Protein AF-A0A9X3BA44-F1 (afdb_monomer)

Structure (mmCIF, N/CA/C/O backbone):
data_AF-A0A9X3BA44-F1
#
_entry.id   AF-A0A9X3BA44-F1
#
loop_
_atom_site.group_PDB
_atom_site.id
_atom_site.type_symbol
_atom_site.label_atom_id
_atom_site.label_alt_id
_atom_site.label_comp_id
_atom_site.label_asym_id
_atom_site.label_entity_id
_atom_site.label_seq_id
_atom_site.pdbx_PDB_ins_code
_atom_site.Cartn_x
_atom_site.Cartn_y
_atom_site.Cartn_z
_atom_site.occupancy
_atom_site.B_iso_or_equiv
_atom_site.auth_seq_id
_atom_site.auth_comp_id
_atom_site.auth_asym_id
_atom_site.auth_atom_id
_atom_site.pdbx_PDB_model_num
ATOM 1 N N . TYR A 1 1 ? -7.441 -2.682 4.726 1.00 82.06 1 TYR A N 1
ATOM 2 C CA . TYR A 1 1 ? -7.932 -2.559 6.116 1.00 82.06 1 TYR A CA 1
ATOM 3 C C . TYR A 1 1 ? -8.966 -3.625 6.466 1.00 82.06 1 TYR A C 1
ATOM 5 O O . TYR A 1 1 ? -8.849 -4.210 7.527 1.00 82.06 1 TYR A O 1
ATOM 13 N N . MET A 1 2 ? -9.918 -3.957 5.583 1.00 89.94 2 MET A N 1
ATOM 14 C CA . MET A 1 2 ? -10.909 -5.022 5.828 1.00 89.94 2 MET A CA 1
ATOM 15 C C . MET A 1 2 ? -10.302 -6.333 6.364 1.00 89.94 2 MET A C 1
ATOM 17 O O . MET A 1 2 ? -10.664 -6.755 7.454 1.00 89.94 2 MET A O 1
ATOM 21 N N . PHE A 1 3 ? -9.327 -6.922 5.661 1.00 90.50 3 PHE A N 1
ATOM 22 C CA . PHE A 1 3 ? -8.681 -8.166 6.104 1.00 90.50 3 PHE A CA 1
ATOM 23 C C . PHE A 1 3 ? -8.001 -8.050 7.472 1.00 90.50 3 PHE A C 1
ATOM 25 O O . PHE A 1 3 ? -8.087 -8.973 8.270 1.00 90.50 3 PHE A O 1
ATOM 32 N N . TYR A 1 4 ? -7.392 -6.898 7.776 1.00 91.19 4 TYR A N 1
ATOM 33 C CA . TYR A 1 4 ? -6.830 -6.639 9.103 1.00 91.19 4 TYR A CA 1
ATOM 34 C C . TYR A 1 4 ? -7.898 -6.745 10.190 1.00 91.19 4 TYR A C 1
ATOM 36 O O . TYR A 1 4 ? -7.691 -7.432 11.181 1.00 91.19 4 TYR A O 1
ATOM 44 N N . LYS A 1 5 ? -9.059 -6.109 9.985 1.00 91.00 5 LYS A N 1
ATOM 45 C CA . LYS A 1 5 ? -10.170 -6.165 10.943 1.00 91.00 5 LYS A CA 1
ATOM 46 C C . LYS A 1 5 ? -10.693 -7.587 11.132 1.00 91.00 5 LYS A C 1
ATOM 48 O O . LYS A 1 5 ? -10.976 -7.967 12.259 1.00 91.00 5 LYS A O 1
ATOM 53 N N . VAL A 1 6 ? -10.814 -8.350 10.045 1.00 93.38 6 VAL A N 1
ATOM 54 C CA . VAL A 1 6 ? -11.271 -9.749 10.074 1.00 93.38 6 VAL A CA 1
ATOM 55 C C . VAL A 1 6 ? -10.310 -10.602 10.905 1.00 93.38 6 VAL A C 1
ATOM 57 O O . VAL A 1 6 ? -10.739 -11.268 11.840 1.00 93.38 6 VAL A O 1
ATOM 60 N N . LEU A 1 7 ? -9.006 -10.501 10.639 1.00 92.38 7 LEU A N 1
ATOM 61 C CA . LEU A 1 7 ? -7.985 -11.222 11.403 1.00 92.38 7 LEU A CA 1
ATOM 62 C C . LEU A 1 7 ? -7.928 -10.766 12.867 1.00 92.38 7 LEU A C 1
ATOM 64 O O . LEU A 1 7 ? -7.839 -11.591 13.769 1.00 92.38 7 LEU A O 1
ATOM 68 N N . LYS A 1 8 ? -8.026 -9.455 13.124 1.00 90.62 8 LYS A N 1
ATOM 69 C CA . LYS A 1 8 ? -8.058 -8.900 14.485 1.00 90.62 8 LYS A CA 1
ATOM 70 C C . LYS A 1 8 ? -9.285 -9.372 15.273 1.00 90.62 8 LYS A C 1
ATOM 72 O O . LYS A 1 8 ? -9.196 -9.513 16.485 1.00 90.62 8 LYS A O 1
ATOM 77 N N . ALA A 1 9 ? -10.403 -9.638 14.599 1.00 93.44 9 ALA A N 1
ATOM 78 C CA . ALA A 1 9 ? -11.611 -10.194 15.203 1.00 93.44 9 ALA A CA 1
ATOM 79 C C . ALA A 1 9 ? -11.542 -11.719 15.448 1.00 93.44 9 ALA A C 1
ATOM 81 O O . ALA A 1 9 ? -12.528 -12.296 15.891 1.00 93.44 9 ALA A O 1
ATOM 82 N N . GLY A 1 10 ? -10.401 -12.368 15.184 1.00 94.56 10 GLY A N 1
ATOM 83 C CA . GLY A 1 10 ? -10.181 -13.789 15.473 1.00 94.56 10 GLY A CA 1
ATOM 84 C C . GLY A 1 10 ? -10.629 -14.746 14.368 1.00 94.56 10 GLY A C 1
ATOM 85 O O . GLY A 1 10 ? -10.555 -15.958 14.549 1.00 94.56 10 GLY A O 1
ATOM 86 N N . TYR A 1 11 ? -11.065 -14.231 13.217 1.00 96.19 11 TYR A N 1
ATOM 87 C CA . TYR A 1 11 ? -11.421 -15.070 12.075 1.00 96.19 11 TYR A CA 1
ATOM 88 C C . TYR A 1 11 ? -10.182 -15.570 11.329 1.00 96.19 11 TYR A C 1
ATOM 90 O O . TYR A 1 11 ? -9.121 -14.941 11.327 1.00 96.19 11 TYR A O 1
ATOM 98 N N . THR A 1 12 ? -10.350 -16.681 10.617 1.00 95.19 12 THR A N 1
ATOM 99 C CA . THR A 1 12 ? -9.310 -17.296 9.790 1.00 95.19 12 THR A CA 1
ATOM 100 C C . THR A 1 12 ? -9.562 -17.012 8.312 1.00 95.19 12 THR A C 1
ATOM 102 O O . THR A 1 12 ? -10.693 -17.092 7.836 1.00 95.19 12 THR A O 1
ATOM 105 N N . ILE A 1 13 ? -8.501 -16.683 7.571 1.00 93.31 13 ILE A N 1
ATOM 106 C CA . ILE A 1 13 ? -8.547 -16.591 6.109 1.00 93.31 13 ILE A CA 1
ATOM 107 C C . ILE A 1 13 ? -8.071 -17.932 5.553 1.00 93.31 13 ILE A C 1
ATOM 109 O O . ILE A 1 13 ? -6.903 -18.282 5.710 1.00 93.31 13 ILE A O 1
ATOM 113 N N . CYS A 1 14 ? -8.969 -18.663 4.898 1.00 94.19 14 CYS A N 1
ATOM 114 C CA . CYS A 1 14 ? -8.644 -19.914 4.220 1.00 94.19 14 CYS A CA 1
ATOM 115 C C . CYS A 1 14 ? -8.349 -19.641 2.742 1.00 94.19 14 CYS A C 1
ATOM 117 O O . CYS A 1 14 ? -9.114 -18.950 2.068 1.00 94.19 14 CYS A O 1
ATOM 119 N N . TYR A 1 15 ? -7.238 -20.175 2.237 1.00 92.88 15 TYR A N 1
ATOM 120 C CA . TYR A 1 15 ? -6.920 -20.128 0.813 1.00 92.88 15 TYR A CA 1
ATOM 121 C C . TYR A 1 15 ? -7.557 -21.327 0.111 1.00 92.88 15 TYR A C 1
ATOM 123 O O . TYR A 1 15 ? -7.251 -22.468 0.446 1.00 92.88 15 TYR A O 1
ATOM 131 N N . GLN A 1 16 ? -8.434 -21.066 -0.857 1.00 95.00 16 GLN A N 1
ATOM 132 C CA . GLN A 1 16 ? -9.070 -22.096 -1.672 1.00 95.00 16 GLN A CA 1
ATOM 133 C C . GLN A 1 16 ? -8.465 -22.059 -3.075 1.00 95.00 16 GLN A C 1
ATOM 135 O O . GLN A 1 16 ? -8.793 -21.182 -3.871 1.00 95.00 16 GLN A O 1
ATOM 140 N N . ALA A 1 17 ? -7.555 -22.993 -3.356 1.00 93.06 17 ALA A N 1
ATOM 141 C CA . ALA A 1 17 ? -6.838 -23.052 -4.630 1.00 93.06 17 ALA A CA 1
ATOM 142 C C . ALA A 1 17 ? -7.766 -23.349 -5.823 1.00 93.06 17 ALA A C 1
ATOM 144 O O . ALA A 1 17 ? -7.514 -22.865 -6.922 1.00 93.06 17 ALA A O 1
ATOM 145 N N . ASP A 1 18 ? -8.864 -24.073 -5.586 1.00 95.62 18 ASP A N 1
ATOM 146 C CA . ASP A 1 18 ? -9.842 -24.453 -6.616 1.00 95.62 18 ASP A CA 1
ATOM 147 C C . ASP A 1 18 ? -10.829 -23.325 -6.968 1.00 95.62 18 ASP A C 1
ATOM 149 O O . ASP A 1 18 ? -11.694 -23.482 -7.830 1.00 95.62 18 ASP A O 1
ATOM 153 N N . ALA A 1 19 ? -10.745 -22.178 -6.285 1.00 93.00 19 ALA A N 1
ATOM 154 C CA . ALA A 1 19 ? -11.597 -21.034 -6.569 1.00 93.00 19 ALA A CA 1
ATOM 155 C C . ALA A 1 19 ? -11.068 -20.262 -7.788 1.00 93.00 19 ALA A C 1
ATOM 157 O O . ALA A 1 19 ? -10.001 -19.646 -7.747 1.00 93.00 19 ALA A O 1
ATOM 158 N N . TYR A 1 20 ? -11.851 -20.237 -8.866 1.00 92.50 20 TYR A N 1
ATOM 159 C CA . TYR A 1 20 ? -11.517 -19.486 -10.073 1.00 92.50 20 TYR A CA 1
ATOM 160 C C . TYR A 1 20 ? -12.113 -18.080 -10.032 1.00 92.50 20 TYR A C 1
ATOM 162 O O . TYR A 1 20 ? -13.310 -17.892 -9.820 1.00 92.50 20 TYR A O 1
ATOM 170 N N . VAL A 1 21 ? -11.266 -17.077 -10.274 1.00 91.31 21 VAL A N 1
ATOM 171 C CA . VAL A 1 21 ? -11.677 -15.675 -10.383 1.00 91.31 21 VAL A CA 1
ATOM 172 C C . VAL A 1 21 ? -11.139 -15.095 -11.682 1.00 91.31 21 VAL A C 1
ATOM 174 O O . VAL A 1 21 ? -9.925 -14.973 -11.876 1.00 91.31 21 VAL A O 1
ATOM 177 N N . TRP A 1 22 ? -12.047 -14.682 -12.562 1.00 93.56 22 TRP A N 1
ATOM 178 C CA . TRP A 1 22 ? -11.687 -13.949 -13.768 1.00 93.56 22 TRP A CA 1
ATOM 179 C C . TRP A 1 22 ? -11.229 -12.540 -13.403 1.00 93.56 22 TRP A C 1
ATOM 181 O O . TRP A 1 22 ? -11.980 -11.743 -12.843 1.00 93.56 22 TRP A O 1
ATOM 191 N N . HIS A 1 23 ? -9.987 -12.216 -13.745 1.00 88.25 23 HIS A N 1
ATOM 192 C CA . HIS A 1 23 ? -9.460 -10.866 -13.632 1.00 88.25 23 HIS A CA 1
ATOM 193 C C . HIS A 1 23 ? -8.813 -10.457 -14.950 1.00 88.25 23 HIS A C 1
ATOM 195 O O . HIS A 1 23 ? -8.126 -11.236 -15.608 1.00 88.25 23 HIS A O 1
ATOM 201 N N . LYS A 1 24 ? -9.019 -9.201 -15.344 1.00 89.31 24 LYS A N 1
ATOM 202 C CA . LYS A 1 24 ? -8.369 -8.646 -16.528 1.00 89.31 24 LYS A CA 1
ATOM 203 C C . LYS A 1 24 ? -6.916 -8.319 -16.195 1.00 89.31 24 LYS A C 1
ATOM 205 O O . LYS A 1 24 ? -6.658 -7.448 -15.362 1.00 89.31 24 LYS A O 1
ATOM 210 N N . HIS A 1 25 ? -5.971 -8.982 -16.858 1.00 83.75 25 HIS A N 1
ATOM 211 C CA . HIS A 1 25 ? -4.564 -8.619 -16.732 1.00 83.75 25 HIS A CA 1
ATOM 212 C C . HIS A 1 25 ? -4.286 -7.293 -17.452 1.00 83.75 25 HIS A C 1
ATOM 214 O O . HIS A 1 25 ? -4.846 -7.005 -18.514 1.00 83.75 25 HIS A O 1
ATOM 220 N N . ARG A 1 26 ? -3.429 -6.455 -16.863 1.00 86.62 26 ARG A N 1
ATOM 221 C CA . ARG A 1 26 ? -2.982 -5.210 -17.499 1.00 86.62 26 ARG A CA 1
ATOM 222 C C . ARG A 1 26 ? -1.933 -5.566 -18.552 1.00 86.62 26 ARG A C 1
ATOM 224 O O . ARG A 1 26 ? -0.941 -6.197 -18.220 1.00 86.62 26 ARG A O 1
ATOM 231 N N . SER A 1 27 ? -2.141 -5.161 -19.802 1.00 89.38 27 SER A N 1
ATOM 232 C CA . SER A 1 27 ? -1.281 -5.560 -20.928 1.00 89.38 27 SER A CA 1
ATOM 233 C C . SER A 1 27 ? -0.134 -4.591 -21.232 1.00 89.38 27 SER A C 1
ATOM 235 O O . SER A 1 27 ? 0.734 -4.913 -22.035 1.00 89.38 27 SER A O 1
ATOM 237 N N . THR A 1 28 ? -0.109 -3.401 -20.620 1.00 93.44 28 THR A N 1
ATOM 238 C CA . THR A 1 28 ? 0.864 -2.352 -20.963 1.00 93.44 28 THR A CA 1
ATOM 239 C C . THR A 1 28 ? 1.890 -2.117 -19.858 1.00 93.44 28 THR A C 1
ATOM 241 O O . THR A 1 28 ? 1.574 -2.161 -18.666 1.00 93.44 28 THR A O 1
ATOM 244 N N . MET A 1 29 ? 3.123 -1.775 -20.250 1.00 90.69 29 MET A N 1
ATOM 245 C CA . MET A 1 29 ? 4.191 -1.417 -19.304 1.00 90.69 29 MET A CA 1
ATOM 246 C C . MET A 1 29 ? 3.832 -0.201 -18.446 1.00 90.69 29 MET A C 1
ATOM 248 O O . MET A 1 29 ? 4.090 -0.193 -17.246 1.00 90.69 29 MET A O 1
ATOM 252 N N . ALA A 1 30 ? 3.159 0.799 -19.018 1.00 92.06 30 ALA A N 1
ATOM 253 C CA . ALA A 1 30 ? 2.689 1.954 -18.255 1.00 92.06 30 ALA A CA 1
ATOM 254 C C . ALA A 1 30 ? 1.709 1.551 -17.138 1.00 92.06 30 ALA A C 1
ATOM 256 O O . ALA A 1 30 ? 1.776 2.071 -16.021 1.00 92.06 30 ALA A O 1
ATOM 257 N N . ALA A 1 31 ? 0.821 0.591 -17.413 1.00 91.94 31 ALA A N 1
ATOM 258 C CA . ALA A 1 31 ? -0.128 0.088 -16.432 1.00 91.94 31 ALA A CA 1
ATOM 259 C C . ALA A 1 31 ? 0.564 -0.748 -15.339 1.00 91.94 31 ALA A C 1
ATOM 261 O O . ALA A 1 31 ? 0.165 -0.660 -14.177 1.00 91.94 31 ALA A O 1
ATOM 262 N N . LEU A 1 32 ? 1.631 -1.480 -15.680 1.00 90.75 32 LEU A N 1
ATOM 263 C CA . LEU A 1 32 ? 2.495 -2.159 -14.710 1.00 90.75 32 LEU A CA 1
ATOM 264 C C . LEU A 1 32 ? 3.216 -1.161 -13.791 1.00 90.75 32 LEU A C 1
ATOM 266 O O . LEU A 1 32 ? 3.188 -1.314 -12.573 1.00 90.75 32 LEU A O 1
ATOM 270 N N . TYR A 1 33 ? 3.813 -0.104 -14.344 1.00 92.56 33 TYR A N 1
ATOM 271 C CA . TYR A 1 33 ? 4.482 0.934 -13.552 1.00 92.56 33 TYR A CA 1
ATOM 272 C C . TYR A 1 33 ? 3.511 1.621 -12.595 1.00 92.56 33 TYR A C 1
ATOM 274 O O . TYR A 1 33 ? 3.782 1.744 -11.400 1.00 92.56 33 TYR A O 1
ATOM 282 N N . LYS A 1 34 ? 2.331 1.995 -13.095 1.00 92.50 34 LYS A N 1
ATOM 283 C CA . LYS A 1 34 ? 1.267 2.551 -12.260 1.00 92.50 34 LYS A CA 1
ATOM 284 C C . LYS A 1 34 ? 0.887 1.593 -11.131 1.00 92.50 34 LYS A C 1
ATOM 286 O O . LYS A 1 34 ? 0.775 2.017 -9.987 1.00 92.50 34 LYS A O 1
ATOM 291 N N . GLN A 1 35 ? 0.735 0.309 -11.443 1.00 92.50 35 GLN A N 1
ATOM 292 C CA . GLN A 1 35 ? 0.406 -0.721 -10.468 1.00 92.50 35 GLN A CA 1
ATOM 293 C C . GLN A 1 35 ? 1.471 -0.823 -9.367 1.00 92.50 35 GLN A C 1
ATOM 295 O O . GLN A 1 35 ? 1.117 -0.787 -8.193 1.00 92.50 35 GLN A O 1
ATOM 300 N N . ILE A 1 36 ? 2.755 -0.903 -9.719 1.00 92.62 36 ILE A N 1
ATOM 301 C CA . ILE A 1 36 ? 3.865 -0.972 -8.752 1.00 92.62 36 ILE A CA 1
ATOM 302 C C . ILE A 1 36 ? 3.876 0.267 -7.846 1.00 92.62 36 ILE A C 1
ATOM 304 O O . ILE A 1 36 ? 3.949 0.147 -6.620 1.00 92.62 36 ILE A O 1
ATOM 308 N N . TYR A 1 37 ? 3.734 1.455 -8.437 1.00 93.56 37 TYR A N 1
ATOM 309 C CA . TYR A 1 37 ? 3.643 2.711 -7.696 1.00 93.56 37 TYR A CA 1
ATOM 310 C C . TYR A 1 37 ? 2.459 2.718 -6.715 1.00 93.56 37 TYR A C 1
ATOM 312 O O . TYR A 1 37 ? 2.630 3.027 -5.533 1.00 93.56 37 TYR A O 1
ATOM 320 N N . ASP A 1 38 ? 1.268 2.342 -7.189 1.00 92.56 38 ASP A N 1
ATOM 321 C CA . ASP A 1 38 ? 0.041 2.331 -6.393 1.00 92.56 38 ASP A CA 1
ATOM 322 C C . ASP A 1 38 ? 0.103 1.281 -5.268 1.00 92.56 38 ASP A C 1
ATOM 324 O O . ASP A 1 38 ? -0.357 1.558 -4.159 1.00 92.56 38 ASP A O 1
ATOM 328 N N . TYR A 1 39 ? 0.725 0.117 -5.499 1.00 90.94 39 TYR A N 1
ATOM 329 C CA . TYR A 1 39 ? 0.959 -0.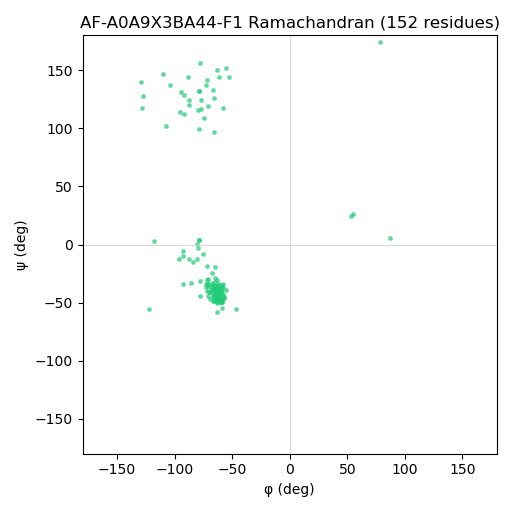890 -4.457 1.00 90.94 39 TYR A CA 1
ATOM 330 C C . TYR A 1 39 ? 1.894 -0.379 -3.363 1.00 90.94 39 TYR A C 1
ATOM 332 O O . TYR A 1 39 ? 1.571 -0.515 -2.182 1.00 90.94 39 TYR A O 1
ATOM 340 N N . SER A 1 40 ? 3.016 0.243 -3.734 1.00 92.25 40 SER A N 1
ATOM 341 C CA . SER A 1 40 ? 3.965 0.797 -2.762 1.00 92.25 40 SER A CA 1
ATOM 342 C C . SER A 1 40 ? 3.307 1.888 -1.904 1.00 92.25 40 SER A C 1
ATOM 344 O O . SER A 1 40 ? 3.331 1.842 -0.671 1.00 92.25 40 SER A O 1
ATOM 346 N N . ARG A 1 41 ? 2.594 2.814 -2.557 1.00 94.12 41 ARG A N 1
ATOM 347 C CA . ARG A 1 41 ? 1.825 3.882 -1.905 1.00 94.12 41 ARG A CA 1
ATOM 348 C C . ARG A 1 41 ? 0.728 3.341 -0.986 1.00 94.12 41 ARG A C 1
ATOM 350 O O . ARG A 1 41 ? 0.567 3.815 0.140 1.00 94.12 41 ARG A O 1
ATOM 357 N N . GLY A 1 42 ? -0.031 2.357 -1.465 1.00 91.38 42 GLY A N 1
ATOM 358 C CA . GLY A 1 42 ? -1.130 1.731 -0.737 1.00 91.38 42 GLY A CA 1
ATOM 359 C C . GLY A 1 42 ? -0.664 0.946 0.487 1.00 91.38 42 GLY A C 1
ATOM 360 O O . GLY A 1 42 ? -1.311 1.021 1.530 1.00 91.38 42 GLY A O 1
ATOM 361 N N . GLY A 1 43 ? 0.475 0.253 0.396 1.00 90.88 43 GLY A N 1
ATOM 362 C CA . GLY A 1 43 ? 1.065 -0.488 1.513 1.00 90.88 43 GLY A CA 1
ATOM 363 C C . GLY A 1 43 ? 1.430 0.419 2.687 1.00 90.88 43 GLY A C 1
ATOM 364 O O . GLY A 1 43 ? 1.066 0.137 3.829 1.00 90.88 43 GLY A O 1
ATOM 365 N N . VAL A 1 44 ? 2.066 1.559 2.409 1.00 92.56 44 VAL A N 1
ATOM 366 C CA . VAL A 1 44 ? 2.386 2.560 3.437 1.00 92.56 44 VAL A CA 1
ATOM 367 C C . VAL A 1 44 ? 1.112 3.136 4.049 1.00 92.56 44 VAL A C 1
ATOM 369 O O . VAL A 1 44 ? 0.956 3.110 5.268 1.00 92.56 44 VAL A O 1
ATOM 372 N N . ALA A 1 45 ? 0.157 3.578 3.223 1.00 92.69 45 ALA A N 1
ATOM 373 C CA . ALA A 1 45 ? -1.119 4.106 3.708 1.00 92.69 45 ALA A CA 1
ATOM 374 C C . ALA A 1 45 ? -1.886 3.091 4.576 1.00 92.69 45 ALA A C 1
ATOM 376 O O . ALA A 1 45 ? -2.498 3.466 5.576 1.00 92.69 45 ALA A O 1
ATOM 377 N N . TYR A 1 46 ? -1.830 1.805 4.229 1.00 91.75 46 TYR A N 1
ATOM 378 C CA . TYR A 1 46 ? -2.423 0.724 5.010 1.00 91.75 46 TYR A CA 1
ATOM 379 C C . TYR A 1 46 ? -1.764 0.572 6.385 1.00 91.75 46 TYR A C 1
ATOM 381 O O . TYR A 1 46 ? -2.477 0.550 7.385 1.00 91.75 46 TYR A O 1
ATOM 389 N N . HIS A 1 47 ? -0.432 0.530 6.452 1.00 92.38 47 HIS A N 1
ATOM 390 C CA . HIS A 1 47 ? 0.293 0.424 7.721 1.00 92.38 47 HIS A CA 1
ATOM 391 C C . HIS A 1 47 ? 0.110 1.660 8.616 1.00 92.38 47 HIS A C 1
ATOM 393 O O . HIS A 1 47 ? -0.024 1.524 9.832 1.00 92.38 47 HIS A O 1
ATOM 399 N N . LEU A 1 48 ? 0.023 2.855 8.025 1.00 91.38 48 LEU A N 1
ATOM 400 C CA . LEU A 1 48 ? -0.375 4.075 8.735 1.00 91.38 48 LEU A CA 1
ATOM 401 C C . LEU A 1 48 ? -1.804 3.978 9.270 1.00 91.38 48 LEU A C 1
ATOM 403 O O . LEU A 1 48 ? -2.050 4.362 10.407 1.00 91.38 48 LEU A O 1
ATOM 407 N N . THR A 1 49 ? -2.733 3.425 8.487 1.00 91.12 49 THR A N 1
ATOM 408 C CA . THR A 1 49 ? -4.122 3.228 8.927 1.00 91.12 49 THR A CA 1
ATOM 409 C C . THR A 1 49 ? -4.185 2.299 10.139 1.00 91.12 49 THR A C 1
ATOM 411 O O . THR A 1 49 ? -4.833 2.646 11.119 1.00 91.12 49 THR A O 1
ATOM 414 N N . THR A 1 50 ? -3.493 1.153 10.109 1.00 91.25 50 THR A N 1
ATOM 415 C CA . THR A 1 50 ? -3.470 0.205 11.240 1.00 91.25 50 THR A CA 1
ATOM 416 C C . THR A 1 50 ? -2.801 0.797 12.476 1.00 91.25 50 THR A C 1
ATOM 418 O O . THR A 1 50 ? -3.234 0.553 13.595 1.00 91.25 50 THR A O 1
ATOM 421 N N . TRP A 1 51 ? -1.760 1.610 12.293 1.00 90.12 51 TRP A N 1
ATOM 422 C CA . TRP A 1 51 ? -1.110 2.279 13.414 1.00 90.12 51 TRP A CA 1
ATOM 423 C C . TRP A 1 51 ? -2.012 3.353 14.040 1.00 90.12 51 TRP A C 1
ATOM 425 O O . TRP A 1 51 ? -2.179 3.374 15.254 1.00 90.12 51 TRP A O 1
ATOM 435 N N . LEU A 1 52 ? -2.642 4.207 13.230 1.00 90.00 52 LEU A N 1
ATOM 436 C CA . LEU A 1 52 ? -3.470 5.312 13.725 1.00 90.00 52 LEU A CA 1
ATOM 437 C C . LEU A 1 52 ? -4.808 4.858 14.322 1.00 90.00 52 LEU A C 1
ATOM 439 O O . LEU A 1 52 ? -5.293 5.496 15.250 1.00 90.00 52 LEU A O 1
ATOM 443 N N . HIS A 1 53 ? -5.417 3.792 13.796 1.00 88.88 53 HIS A N 1
ATOM 444 C CA . HIS A 1 53 ? -6.716 3.312 14.280 1.00 88.88 53 HIS A CA 1
ATOM 445 C C . HIS A 1 53 ? -6.622 2.238 15.363 1.00 88.88 53 HIS A C 1
ATOM 447 O O . HIS A 1 53 ? -7.490 2.190 16.231 1.00 88.88 53 HIS A O 1
ATOM 453 N N . ASP A 1 54 ? -5.609 1.373 15.312 1.00 88.19 54 ASP A N 1
ATOM 454 C CA . ASP A 1 54 ? -5.507 0.205 16.190 1.00 88.19 54 ASP A CA 1
ATOM 455 C C . ASP A 1 54 ? -4.271 0.238 17.099 1.00 88.19 54 ASP A C 1
ATOM 457 O O . ASP A 1 54 ? -4.031 -0.732 17.818 1.00 88.19 54 ASP A O 1
ATOM 461 N N . SER A 1 55 ? -3.481 1.320 17.054 1.00 88.19 55 SER A N 1
ATOM 462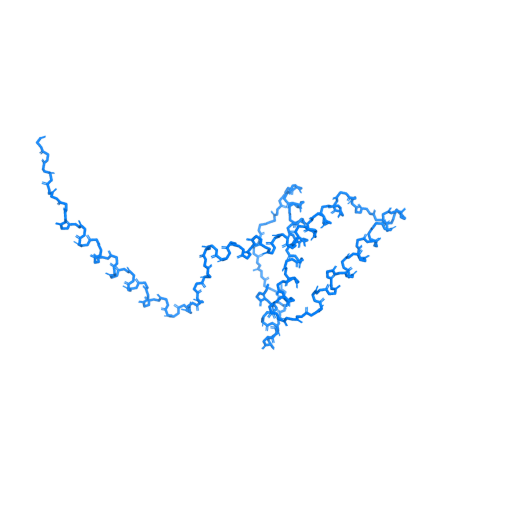 C CA . SER A 1 55 ? -2.216 1.484 17.787 1.00 88.19 55 SER A CA 1
ATOM 463 C C . SER A 1 55 ? -1.202 0.364 17.523 1.00 88.19 55 SER A C 1
ATOM 465 O O . SER A 1 55 ? -0.323 0.091 18.340 1.00 88.19 55 SER A O 1
ATOM 467 N N . ASP A 1 56 ? -1.287 -0.282 16.355 1.00 89.06 56 ASP A N 1
ATOM 468 C CA . ASP A 1 56 ? -0.406 -1.392 16.005 1.00 89.06 56 ASP A CA 1
ATOM 469 C C . ASP A 1 56 ? 0.972 -0.888 15.558 1.00 89.06 56 ASP A C 1
ATOM 471 O O . ASP A 1 56 ? 1.191 -0.483 14.410 1.00 89.06 56 ASP A O 1
ATOM 475 N N . TRP A 1 57 ? 1.933 -0.933 16.481 1.00 88.94 57 TRP A N 1
ATOM 476 C CA . TRP A 1 57 ? 3.304 -0.476 16.249 1.00 88.94 57 TRP A CA 1
ATOM 477 C C . TRP A 1 57 ? 4.061 -1.307 15.204 1.00 88.94 57 TRP A C 1
ATOM 479 O O . TRP A 1 57 ? 5.037 -0.836 14.614 1.00 88.94 57 TRP A O 1
ATOM 489 N N . ARG A 1 58 ? 3.606 -2.535 14.910 1.00 88.88 58 ARG A N 1
ATOM 490 C CA . ARG A 1 58 ? 4.242 -3.403 13.903 1.00 88.88 58 ARG A CA 1
ATOM 491 C C . ARG A 1 58 ? 4.188 -2.767 12.516 1.00 88.88 58 ARG A C 1
ATOM 493 O O . ARG A 1 58 ? 5.162 -2.856 11.771 1.00 88.88 58 ARG A O 1
ATOM 500 N N . GLY A 1 59 ? 3.091 -2.077 12.193 1.00 86.06 59 GLY A N 1
ATOM 501 C CA . GLY A 1 59 ? 2.951 -1.339 10.937 1.00 86.06 59 GLY A CA 1
ATOM 502 C C . GLY A 1 59 ? 3.957 -0.195 10.820 1.00 86.06 59 GLY A C 1
ATOM 503 O O . GLY A 1 59 ? 4.580 -0.024 9.773 1.00 86.06 59 GLY A O 1
ATOM 504 N N . LEU A 1 60 ? 4.188 0.538 11.912 1.00 88.06 60 LEU A N 1
ATOM 505 C CA . LEU A 1 60 ? 5.156 1.631 11.920 1.00 88.06 60 LEU A CA 1
ATOM 506 C C . LEU A 1 60 ? 6.595 1.116 11.811 1.00 88.06 60 LEU A C 1
ATOM 508 O O . LEU A 1 60 ? 7.374 1.659 11.032 1.00 88.06 60 LEU A O 1
ATOM 512 N N . ARG A 1 61 ? 6.937 0.022 12.505 1.00 90.62 61 ARG A N 1
ATOM 513 C CA . ARG A 1 61 ? 8.246 -0.638 12.362 1.00 90.62 61 ARG A CA 1
ATOM 514 C C . ARG A 1 61 ? 8.489 -1.118 10.929 1.00 90.62 61 ARG A C 1
ATOM 516 O O . ARG A 1 61 ? 9.596 -0.961 10.412 1.00 90.62 61 ARG A O 1
ATOM 523 N N . ARG A 1 62 ? 7.4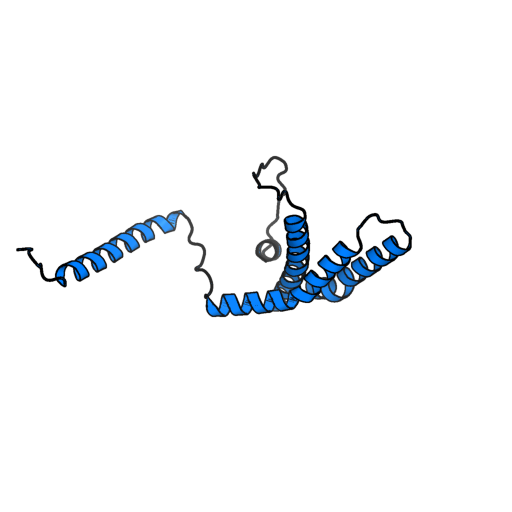61 -1.670 10.272 1.00 88.19 62 ARG A N 1
ATOM 524 C CA . ARG A 1 62 ? 7.535 -2.104 8.868 1.00 88.19 62 ARG A CA 1
ATOM 525 C C . ARG A 1 62 ? 7.907 -0.940 7.949 1.00 88.19 62 ARG A C 1
ATOM 527 O O . ARG A 1 62 ? 8.808 -1.088 7.127 1.00 88.19 62 ARG A O 1
ATOM 534 N N . ILE A 1 63 ? 7.241 0.203 8.122 1.00 89.75 63 ILE A N 1
ATOM 535 C CA . ILE A 1 63 ? 7.532 1.441 7.391 1.00 89.75 63 ILE A CA 1
ATOM 536 C C . ILE A 1 63 ? 8.951 1.918 7.729 1.00 89.75 63 ILE A C 1
ATOM 538 O O . ILE A 1 63 ? 9.792 2.008 6.849 1.00 89.75 63 ILE A O 1
ATOM 542 N N . ALA A 1 64 ? 9.262 2.164 8.999 1.00 88.88 64 ALA A N 1
ATOM 543 C CA . ALA A 1 64 ? 10.492 2.848 9.390 1.00 88.88 64 ALA A CA 1
ATOM 544 C C . ALA A 1 64 ? 11.780 2.030 9.190 1.00 88.88 64 ALA A C 1
ATOM 546 O O . ALA A 1 64 ? 12.838 2.616 8.980 1.00 88.88 64 ALA A O 1
ATOM 547 N N . VAL A 1 65 ? 11.720 0.696 9.273 1.00 89.75 65 VAL A N 1
ATOM 548 C CA . VAL A 1 65 ? 12.925 -0.153 9.327 1.00 89.75 65 VAL A CA 1
ATOM 549 C C . VAL A 1 65 ? 12.958 -1.173 8.200 1.00 89.75 65 VAL A C 1
ATOM 551 O O . VAL A 1 65 ? 13.930 -1.254 7.450 1.00 89.75 65 VAL A O 1
ATOM 554 N N . GLU A 1 66 ? 11.909 -1.982 8.080 1.00 87.81 66 GLU A N 1
ATOM 555 C CA . GLU A 1 66 ? 11.942 -3.163 7.215 1.00 87.81 66 GLU A CA 1
ATOM 556 C C . GLU A 1 66 ? 11.938 -2.773 5.730 1.00 87.81 66 GLU A C 1
ATOM 558 O O . GLU A 1 66 ? 12.746 -3.295 4.965 1.00 87.81 66 GLU A O 1
ATOM 563 N N . ILE A 1 67 ? 11.097 -1.817 5.324 1.00 87.75 67 ILE A N 1
ATOM 564 C CA . ILE A 1 67 ? 11.033 -1.360 3.928 1.00 87.75 67 ILE A CA 1
ATOM 565 C C . ILE A 1 67 ? 12.328 -0.637 3.492 1.00 87.75 67 ILE A C 1
ATOM 567 O O . ILE A 1 67 ? 12.892 -1.023 2.466 1.00 87.75 67 ILE A O 1
ATOM 571 N N . PRO A 1 68 ? 12.880 0.335 4.250 1.00 88.62 68 PRO A N 1
ATOM 572 C CA . PRO A 1 68 ? 14.177 0.938 3.936 1.00 88.62 68 PRO A CA 1
ATOM 573 C C . PRO A 1 68 ? 15.307 -0.086 3.819 1.00 88.62 68 PRO A C 1
ATOM 575 O O . PRO A 1 68 ? 16.129 -0.002 2.908 1.00 88.62 68 PRO A O 1
ATOM 578 N N . LYS A 1 69 ? 15.322 -1.106 4.687 1.00 89.69 69 LYS A N 1
ATOM 579 C CA . LYS A 1 69 ? 16.308 -2.192 4.621 1.00 89.69 69 LYS A CA 1
ATOM 580 C C . LYS A 1 69 ? 16.208 -2.983 3.314 1.00 89.69 69 LYS A C 1
ATOM 582 O O . LYS A 1 69 ? 17.245 -3.313 2.739 1.00 89.69 69 LYS A O 1
ATOM 587 N N . VAL A 1 70 ? 14.994 -3.254 2.828 1.00 87.12 70 VAL A N 1
ATOM 588 C CA . VAL A 1 70 ? 14.770 -3.914 1.529 1.00 87.12 70 VAL A CA 1
ATOM 589 C C . VAL A 1 70 ? 15.282 -3.047 0.378 1.00 87.12 70 VAL A C 1
ATOM 591 O O . VAL A 1 70 ? 15.998 -3.555 -0.482 1.00 87.12 70 VAL A O 1
ATOM 594 N N . PHE A 1 71 ? 15.017 -1.736 0.391 1.00 88.38 71 PHE A N 1
ATOM 595 C CA . PHE A 1 71 ? 15.562 -0.824 -0.622 1.00 88.38 71 PHE A CA 1
ATOM 596 C C . PHE A 1 71 ? 17.094 -0.816 -0.631 1.00 88.38 71 PHE A C 1
ATOM 598 O O . PHE A 1 71 ? 17.705 -0.959 -1.692 1.00 88.38 71 PHE A O 1
ATOM 605 N N . CYS A 1 72 ? 17.730 -0.730 0.540 1.00 87.56 72 CYS A N 1
ATOM 606 C CA . CYS A 1 72 ? 19.187 -0.808 0.657 1.00 87.56 72 CYS A CA 1
ATOM 607 C C . CYS A 1 72 ? 19.737 -2.141 0.132 1.00 87.56 72 CYS A C 1
ATOM 609 O O . CYS A 1 72 ? 20.787 -2.167 -0.514 1.00 87.56 72 CYS A O 1
ATOM 611 N N . TRP A 1 73 ? 19.035 -3.249 0.383 1.00 87.50 73 TRP A N 1
ATOM 612 C CA . TRP A 1 73 ? 19.414 -4.562 -0.129 1.00 87.50 73 TRP A CA 1
ATOM 613 C C . TRP A 1 73 ? 19.316 -4.624 -1.659 1.00 87.50 73 TRP A C 1
ATOM 615 O O . TRP A 1 73 ? 20.312 -4.965 -2.293 1.00 87.50 73 TRP A O 1
ATOM 625 N N . HIS A 1 74 ? 18.209 -4.179 -2.265 1.00 87.00 74 HIS A N 1
ATOM 626 C CA . HIS A 1 74 ? 18.064 -4.112 -3.728 1.00 87.00 74 HIS A CA 1
ATOM 627 C C . HIS A 1 74 ? 19.144 -3.242 -4.389 1.00 87.00 74 HIS A C 1
ATOM 629 O O . HIS A 1 74 ? 19.729 -3.636 -5.400 1.00 87.00 74 HIS A O 1
ATOM 635 N N . ILE A 1 75 ? 19.466 -2.083 -3.804 1.00 85.94 75 ILE A N 1
ATOM 636 C CA . ILE A 1 75 ? 20.539 -1.207 -4.303 1.00 85.94 75 ILE A CA 1
ATOM 637 C C . ILE A 1 75 ? 21.896 -1.922 -4.224 1.00 85.94 75 ILE A C 1
ATOM 639 O O . ILE A 1 75 ? 22.670 -1.902 -5.183 1.00 85.94 75 ILE A O 1
ATOM 643 N N . LYS A 1 76 ? 22.177 -2.610 -3.111 1.00 87.44 76 LYS A N 1
ATOM 644 C CA . LYS A 1 76 ? 23.419 -3.371 -2.917 1.00 87.44 76 LYS A CA 1
ATOM 645 C C . LYS A 1 76 ? 23.543 -4.536 -3.897 1.00 87.44 76 LYS A C 1
ATOM 647 O O . LYS A 1 76 ? 24.628 -4.770 -4.426 1.00 87.44 76 LYS A O 1
ATOM 652 N N . GLU A 1 77 ? 22.466 -5.271 -4.150 1.00 86.94 77 GLU A N 1
ATOM 653 C CA . GLU A 1 77 ? 22.461 -6.364 -5.127 1.00 86.94 77 GLU A CA 1
ATOM 654 C C . GLU A 1 77 ? 22.666 -5.868 -6.553 1.00 86.94 77 GLU A C 1
ATOM 656 O O . GLU A 1 77 ? 23.395 -6.499 -7.327 1.00 86.94 77 GLU A O 1
ATOM 661 N N . LYS A 1 78 ? 22.093 -4.705 -6.883 1.00 83.12 78 LYS A N 1
ATOM 662 C CA . LYS A 1 78 ? 22.332 -4.058 -8.169 1.00 83.12 78 LYS A CA 1
ATOM 663 C C . LYS A 1 78 ? 23.790 -3.649 -8.329 1.00 83.12 78 LYS A C 1
ATOM 665 O O . LYS A 1 78 ? 24.390 -3.950 -9.358 1.00 83.12 78 LYS A O 1
ATOM 670 N N . LEU A 1 79 ? 24.376 -3.030 -7.302 1.00 84.38 79 LEU A N 1
ATOM 671 C CA . LEU A 1 79 ? 25.787 -2.639 -7.302 1.00 84.38 79 LEU A CA 1
ATOM 672 C C . LEU A 1 79 ? 26.714 -3.857 -7.433 1.00 84.38 79 LEU A C 1
ATOM 674 O O . LEU A 1 79 ? 27.737 -3.798 -8.105 1.00 84.38 79 LEU A O 1
ATOM 678 N N . ARG A 1 80 ? 26.312 -4.995 -6.859 1.00 87.12 80 ARG A N 1
ATOM 679 C CA . ARG A 1 80 ? 27.001 -6.288 -6.986 1.00 87.12 80 ARG A CA 1
ATOM 680 C C . ARG A 1 80 ? 26.728 -7.019 -8.307 1.00 87.12 80 ARG A C 1
ATOM 682 O O . ARG A 1 80 ? 27.192 -8.144 -8.458 1.00 87.12 80 ARG A O 1
ATOM 689 N N . ARG A 1 81 ? 25.977 -6.415 -9.241 1.00 80.31 81 ARG A N 1
ATOM 690 C CA . ARG A 1 81 ? 25.549 -7.002 -10.528 1.00 80.31 81 ARG A CA 1
ATOM 691 C C . ARG A 1 81 ? 24.842 -8.360 -10.397 1.00 80.31 81 ARG A C 1
ATOM 693 O O . ARG A 1 81 ? 24.825 -9.138 -11.341 1.00 80.31 81 ARG A O 1
ATOM 700 N N . ARG A 1 82 ? 24.237 -8.643 -9.238 1.00 78.62 82 ARG A N 1
ATOM 701 C CA . ARG A 1 82 ? 23.511 -9.899 -8.975 1.00 78.62 82 ARG A CA 1
ATOM 702 C C . ARG A 1 82 ? 22.016 -9.812 -9.276 1.00 78.62 82 ARG A C 1
ATOM 704 O O . ARG A 1 82 ? 21.332 -10.822 -9.200 1.00 78.62 82 ARG A O 1
ATOM 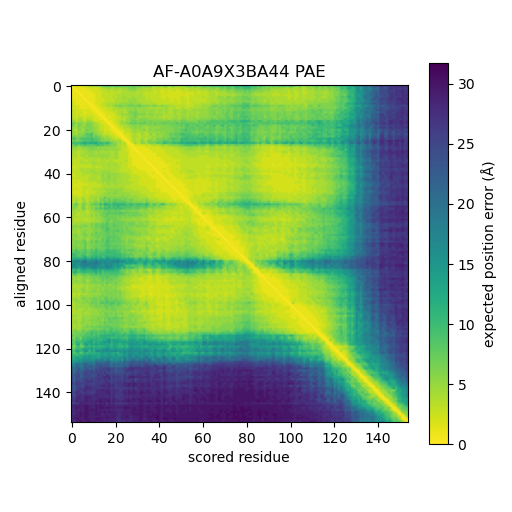711 N N . SER A 1 83 ? 21.514 -8.623 -9.621 1.00 78.19 83 SER A N 1
ATOM 712 C CA . SER A 1 83 ? 20.094 -8.389 -9.880 1.00 78.19 83 SER A CA 1
ATOM 713 C C . SER A 1 83 ? 19.842 -7.713 -11.231 1.00 78.19 83 SER A C 1
ATOM 715 O O . SER A 1 83 ? 20.377 -6.639 -11.541 1.00 78.19 83 SER A O 1
ATOM 717 N N . ASN A 1 84 ? 18.950 -8.326 -12.012 1.00 80.50 84 ASN A N 1
ATOM 718 C CA . ASN A 1 84 ? 18.425 -7.779 -13.264 1.00 80.50 84 ASN A CA 1
ATOM 719 C C . ASN A 1 84 ? 17.307 -6.749 -13.037 1.00 80.50 84 ASN A C 1
ATOM 721 O O . ASN A 1 84 ? 16.801 -6.177 -13.999 1.00 80.50 84 ASN A O 1
ATOM 725 N N . TYR A 1 85 ? 16.948 -6.452 -11.783 1.00 81.62 85 TYR A N 1
ATOM 726 C CA . TYR A 1 85 ? 15.902 -5.480 -11.488 1.00 81.62 85 TYR A CA 1
ATOM 727 C C . TYR A 1 85 ? 16.335 -4.067 -11.930 1.00 81.62 85 TYR A C 1
ATOM 729 O O . TYR A 1 85 ? 17.443 -3.623 -11.591 1.00 81.62 85 TYR A O 1
ATOM 737 N N . PRO A 1 86 ? 15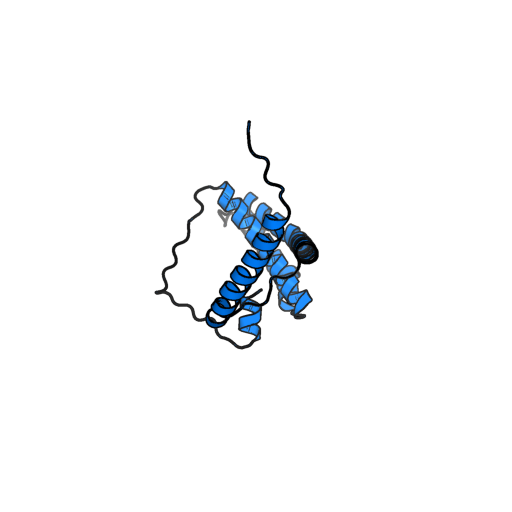.543 -3.356 -12.750 1.00 85.75 86 PRO A N 1
ATOM 738 C CA . PRO A 1 86 ? 15.918 -2.040 -13.252 1.00 85.75 86 PRO A CA 1
ATOM 739 C C . PRO A 1 86 ? 15.836 -0.986 -12.140 1.00 85.75 86 PRO A C 1
ATOM 741 O O . PRO A 1 86 ? 14.871 -0.925 -11.381 1.00 85.75 86 PRO A O 1
ATOM 744 N N . LEU A 1 87 ? 16.837 -0.101 -12.080 1.00 85.06 87 LEU A N 1
ATOM 745 C CA . LEU A 1 87 ? 16.922 0.968 -11.072 1.00 85.06 87 LEU A CA 1
ATOM 746 C C . LEU A 1 87 ? 15.700 1.894 -11.087 1.00 85.06 87 LEU A C 1
ATOM 748 O O . LEU A 1 87 ? 15.261 2.363 -10.040 1.00 85.06 87 LEU A O 1
ATOM 752 N N . PHE A 1 88 ? 15.124 2.120 -12.269 1.00 88.81 88 PHE A N 1
ATOM 753 C CA . PHE A 1 88 ? 13.919 2.926 -12.417 1.00 88.81 88 PHE A CA 1
ATOM 754 C C . PHE A 1 88 ? 12.722 2.351 -11.643 1.00 88.81 88 PHE A C 1
ATOM 756 O O . PHE A 1 88 ? 11.961 3.123 -11.066 1.00 88.81 88 PHE A O 1
ATOM 763 N N . L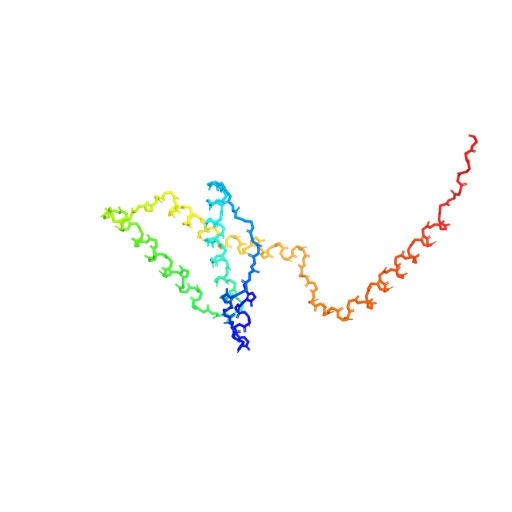EU A 1 89 ? 12.569 1.021 -11.571 1.00 87.88 89 LEU A N 1
ATOM 764 C CA . LEU A 1 89 ? 11.486 0.404 -10.798 1.00 87.88 89 LEU A CA 1
ATOM 765 C C . LEU A 1 89 ? 11.695 0.577 -9.291 1.00 87.88 89 LEU A C 1
ATOM 767 O O . LEU A 1 89 ? 10.751 0.930 -8.593 1.00 87.88 89 LEU A O 1
ATOM 771 N N . ILE A 1 90 ? 12.932 0.435 -8.803 1.00 88.06 90 ILE A N 1
ATOM 772 C CA . ILE A 1 90 ? 13.276 0.721 -7.397 1.00 88.06 90 ILE A CA 1
ATOM 773 C C . ILE A 1 90 ? 12.930 2.176 -7.061 1.00 88.06 90 ILE A C 1
ATOM 775 O O . ILE A 1 90 ? 12.325 2.468 -6.032 1.00 88.06 90 ILE A O 1
ATOM 779 N N . TRP A 1 91 ? 13.280 3.100 -7.956 1.00 90.31 91 TRP A N 1
ATOM 780 C CA . TRP A 1 91 ? 12.961 4.513 -7.791 1.00 90.31 91 TRP A CA 1
ATOM 781 C C . TRP A 1 91 ? 11.452 4.780 -7.805 1.00 90.31 91 TRP A C 1
ATOM 783 O O . TRP A 1 91 ? 10.956 5.612 -7.046 1.00 90.31 91 TRP A O 1
ATOM 793 N N . LEU A 1 92 ? 10.703 4.064 -8.643 1.00 92.19 92 LEU A N 1
ATOM 794 C CA . LEU A 1 92 ? 9.250 4.162 -8.718 1.00 92.19 92 LEU A CA 1
ATOM 795 C C . LEU A 1 92 ? 8.576 3.656 -7.437 1.00 92.19 92 LEU A C 1
ATOM 797 O O . LEU A 1 92 ? 7.674 4.315 -6.916 1.00 92.19 92 LEU A O 1
ATOM 801 N N . GLU A 1 93 ? 9.040 2.530 -6.899 1.00 92.69 93 GLU A N 1
ATOM 802 C CA . GLU A 1 93 ? 8.610 2.009 -5.601 1.00 92.69 93 GLU A CA 1
ATOM 803 C C . GLU A 1 93 ? 8.924 2.991 -4.477 1.00 92.69 93 GLU A C 1
ATOM 805 O O . GLU A 1 93 ? 8.055 3.262 -3.650 1.00 92.69 93 GLU A O 1
ATOM 810 N N . PHE A 1 94 ? 10.125 3.572 -4.473 1.00 91.62 94 PHE A N 1
ATOM 811 C CA . PHE A 1 94 ? 10.533 4.577 -3.495 1.00 91.62 94 PHE A CA 1
ATOM 812 C C . PHE A 1 94 ? 9.656 5.837 -3.567 1.00 91.62 94 PHE A C 1
ATOM 814 O O . PHE A 1 94 ? 9.179 6.334 -2.546 1.00 91.62 94 PHE A O 1
ATOM 821 N N . LYS A 1 95 ? 9.344 6.317 -4.778 1.00 93.06 95 LYS A N 1
ATOM 822 C CA . LYS A 1 95 ? 8.385 7.413 -4.989 1.00 93.06 95 LYS A CA 1
ATOM 823 C C . LYS A 1 95 ? 6.990 7.067 -4.471 1.00 93.06 95 LYS A C 1
ATOM 825 O O . LYS A 1 95 ? 6.346 7.916 -3.858 1.00 93.06 95 LYS A O 1
ATOM 830 N N . GLY A 1 96 ? 6.515 5.844 -4.710 1.00 90.69 96 GLY A N 1
ATOM 831 C CA . GLY A 1 96 ? 5.238 5.362 -4.176 1.00 90.69 96 GLY A CA 1
ATOM 832 C C . GLY A 1 96 ? 5.238 5.337 -2.650 1.00 90.69 96 GLY A C 1
ATOM 833 O O . GLY A 1 96 ? 4.306 5.836 -2.023 1.00 90.69 96 GLY A O 1
ATOM 834 N N . TYR A 1 97 ? 6.331 4.857 -2.062 1.00 91.44 97 TYR A N 1
ATOM 835 C CA . TYR A 1 97 ? 6.529 4.763 -0.622 1.00 91.44 97 TYR A CA 1
ATOM 836 C C . TYR A 1 97 ? 6.456 6.144 0.049 1.00 91.44 97 TYR A C 1
ATOM 838 O O . TYR A 1 97 ? 5.670 6.341 0.978 1.00 91.44 97 TYR A O 1
ATOM 846 N N . LEU A 1 98 ? 7.179 7.137 -0.483 1.00 91.75 98 LEU A N 1
ATOM 847 C CA . LEU A 1 98 ? 7.122 8.522 0.003 1.00 91.75 98 LEU A CA 1
ATOM 848 C C . LEU A 1 98 ? 5.753 9.178 -0.215 1.00 91.75 98 LEU A C 1
ATOM 850 O O . LEU A 1 98 ? 5.319 9.995 0.593 1.00 91.75 98 LEU A O 1
ATOM 854 N N . ALA A 1 99 ? 5.041 8.810 -1.280 1.00 92.75 99 ALA A N 1
ATOM 855 C CA . ALA A 1 99 ? 3.687 9.294 -1.535 1.00 92.75 99 ALA A CA 1
ATOM 856 C C . ALA A 1 99 ? 2.622 8.635 -0.636 1.00 92.75 99 ALA A C 1
ATOM 858 O O . ALA A 1 99 ? 1.462 9.058 -0.653 1.00 92.75 99 ALA A O 1
ATOM 859 N N . GLY A 1 100 ? 2.983 7.605 0.133 1.00 89.38 100 GLY A N 1
ATOM 860 C CA . GLY A 1 100 ? 2.092 6.839 1.003 1.00 89.38 100 GLY A CA 1
ATOM 861 C C . GLY A 1 100 ? 1.375 7.670 2.074 1.00 89.38 100 GLY A C 1
ATOM 862 O O . GLY A 1 100 ? 0.141 7.664 2.100 1.00 89.38 100 GLY A O 1
ATOM 863 N N . PRO A 1 101 ? 2.089 8.441 2.919 1.00 91.88 101 PRO A N 1
ATOM 864 C CA . PRO A 1 101 ? 1.465 9.305 3.924 1.00 91.88 101 PRO A CA 1
ATOM 865 C C . PRO A 1 101 ? 0.546 10.361 3.300 1.00 91.88 101 PRO A C 1
ATOM 867 O O . PRO A 1 101 ? -0.562 10.596 3.782 1.00 91.88 101 PRO A O 1
ATOM 870 N N . TRP A 1 102 ? 0.951 10.934 2.161 1.00 91.88 102 TRP A N 1
ATOM 871 C CA . TRP A 1 102 ? 0.105 11.860 1.407 1.00 91.88 102 TRP A CA 1
ATOM 872 C C . TRP A 1 102 ? -1.161 11.177 0.870 1.00 91.88 102 TRP A C 1
ATOM 874 O O . TRP A 1 102 ? -2.253 11.736 0.930 1.00 91.88 102 TRP A O 1
ATOM 884 N N . ALA A 1 103 ? -1.055 9.931 0.397 1.00 90.81 103 ALA A N 1
ATOM 885 C CA . ALA A 1 103 ? -2.205 9.118 -0.001 1.00 90.81 103 ALA A CA 1
ATOM 886 C C . ALA A 1 103 ? -3.212 8.938 1.122 1.00 90.81 103 ALA A C 1
ATOM 888 O O . ALA A 1 103 ? -4.414 9.096 0.903 1.00 90.81 103 ALA A O 1
ATOM 889 N N . TYR A 1 104 ? -2.706 8.610 2.309 1.00 91.38 104 TYR A N 1
ATOM 890 C CA . TYR A 1 104 ? -3.519 8.451 3.498 1.00 91.38 104 TYR A CA 1
ATOM 891 C C . TYR A 1 104 ? -4.248 9.757 3.826 1.00 91.38 104 TYR A C 1
ATOM 893 O O . TYR A 1 104 ? -5.471 9.759 3.967 1.00 91.38 104 TYR A O 1
ATOM 901 N N . TRP A 1 105 ? -3.530 10.882 3.822 1.00 92.00 105 TRP A N 1
ATOM 902 C CA . TRP A 1 105 ? -4.107 12.205 4.050 1.00 92.00 105 TRP A CA 1
ATOM 903 C C . TRP A 1 105 ? -5.196 12.565 3.031 1.00 92.00 105 TRP A C 1
ATOM 905 O O . TRP A 1 105 ? -6.307 12.941 3.406 1.00 92.00 105 TRP A O 1
ATOM 915 N N . CYS A 1 106 ? -4.924 12.399 1.734 1.00 91.31 106 CYS A N 1
ATOM 916 C CA . CYS A 1 106 ? -5.910 12.628 0.677 1.00 91.31 106 CYS A CA 1
ATOM 917 C C . CYS A 1 106 ? -7.139 11.728 0.835 1.00 91.31 106 CYS A C 1
ATOM 919 O O . CYS A 1 106 ? -8.265 12.192 0.652 1.00 91.31 106 CYS A O 1
ATOM 921 N N . SER A 1 107 ? -6.936 10.456 1.191 1.00 90.06 107 SER A N 1
ATOM 922 C CA . SER A 1 107 ? -8.025 9.514 1.453 1.00 90.06 107 SER A CA 1
ATOM 923 C C . SER A 1 107 ? -8.883 9.985 2.626 1.00 90.06 107 SER A C 1
ATOM 925 O O . SER A 1 107 ? -10.104 10.051 2.505 1.00 90.06 107 SER A O 1
ATOM 927 N N . HIS A 1 108 ? -8.254 10.410 3.723 1.00 88.88 108 HIS A N 1
ATOM 928 C CA . HIS A 1 108 ? -8.951 10.915 4.901 1.00 88.88 108 HIS A CA 1
ATOM 929 C C . HIS A 1 108 ? -9.752 12.187 4.594 1.00 88.88 108 HIS A C 1
ATOM 931 O O . HIS A 1 108 ? -10.931 12.277 4.936 1.00 88.88 108 HIS A O 1
ATOM 937 N N . ARG A 1 109 ? -9.163 13.143 3.861 1.00 91.38 109 ARG A N 1
ATOM 938 C CA . ARG A 1 109 ? -9.875 14.345 3.395 1.00 91.38 109 ARG A CA 1
ATOM 939 C C . ARG A 1 109 ? -11.062 13.998 2.501 1.00 91.38 109 ARG A C 1
ATOM 941 O O . ARG A 1 109 ? -12.116 14.614 2.629 1.00 91.38 109 ARG A O 1
ATOM 948 N N . ARG A 1 110 ? -10.908 13.011 1.616 1.00 90.62 110 ARG A N 1
ATOM 949 C CA . ARG A 1 110 ? -11.984 12.557 0.730 1.00 90.62 110 ARG A CA 1
ATOM 950 C C . ARG A 1 110 ? -13.132 11.929 1.516 1.00 90.62 110 ARG A C 1
ATOM 952 O O . ARG A 1 110 ? -14.274 12.277 1.253 1.00 90.62 110 ARG A O 1
ATOM 959 N N . VAL A 1 111 ? -12.842 11.075 2.496 1.00 90.06 111 VAL A N 1
ATOM 960 C CA . VAL A 1 111 ? -13.868 10.487 3.376 1.00 90.06 111 VAL A CA 1
ATOM 961 C C . VAL A 1 111 ? -14.555 11.564 4.219 1.00 90.06 111 VAL A C 1
ATOM 963 O O . VAL A 1 111 ? -15.770 11.537 4.363 1.00 90.06 111 VAL A O 1
ATOM 966 N N . LYS A 1 112 ? -13.812 12.563 4.714 1.00 90.19 112 LYS A N 1
ATOM 967 C CA . LYS A 1 112 ? -14.399 13.702 5.437 1.00 90.19 112 LYS A CA 1
ATOM 968 C C . LYS A 1 112 ? -15.348 14.526 4.557 1.00 90.19 112 LYS A C 1
ATOM 970 O O . LYS A 1 112 ? -16.344 15.022 5.062 1.00 90.19 112 LYS A O 1
ATOM 975 N N . LYS A 1 113 ? -15.050 14.664 3.258 1.00 92.00 113 LYS A N 1
ATOM 976 C CA . LYS A 1 113 ? -15.888 15.401 2.296 1.00 92.00 113 LYS A CA 1
ATOM 977 C C . LYS A 1 113 ? -17.116 14.608 1.837 1.00 92.00 113 LYS A C 1
ATOM 979 O O . LYS A 1 113 ? -18.185 15.186 1.724 1.00 92.00 113 LYS A O 1
ATOM 984 N N . LEU A 1 114 ? -16.947 13.325 1.515 1.00 90.31 114 LEU A N 1
ATOM 985 C CA . LEU A 1 114 ? -18.003 12.486 0.927 1.00 90.31 114 LEU A CA 1
ATOM 986 C C . LEU A 1 114 ? -18.891 11.799 1.973 1.00 90.31 114 LEU A C 1
ATOM 988 O O . LEU A 1 114 ? -19.920 11.237 1.617 1.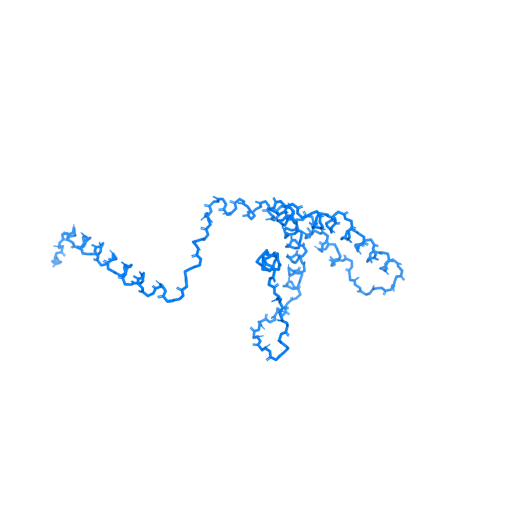00 90.31 114 LEU A O 1
ATOM 992 N N . GLY A 1 115 ? -18.491 11.813 3.244 1.00 88.00 115 GLY A N 1
ATOM 993 C CA . GLY A 1 115 ? -19.123 11.001 4.275 1.00 88.00 115 GLY A CA 1
ATOM 994 C C . GLY A 1 115 ? -18.670 9.539 4.223 1.00 88.00 115 GLY A C 1
ATOM 995 O O . GLY A 1 115 ? -17.896 9.113 3.359 1.00 88.00 115 GLY A O 1
ATOM 996 N N . LYS A 1 116 ? -19.116 8.761 5.210 1.00 83.75 116 LYS A N 1
ATOM 997 C CA . LYS A 1 116 ? -18.906 7.309 5.245 1.00 83.75 116 LYS A CA 1
ATOM 998 C C . LYS A 1 116 ? -20.060 6.640 4.504 1.00 83.75 116 LYS A C 1
ATOM 1000 O O . LYS A 1 116 ? -21.190 7.106 4.596 1.00 83.75 116 LYS A O 1
ATOM 1005 N N . SER A 1 117 ? -19.782 5.547 3.797 1.00 81.88 117 SER A N 1
ATOM 1006 C CA . SER A 1 117 ? -20.850 4.719 3.239 1.00 81.88 117 SER A CA 1
ATOM 1007 C C . SER A 1 117 ? -21.721 4.164 4.367 1.00 81.88 117 SER A C 1
ATOM 1009 O O . SER A 1 117 ? -21.195 3.821 5.431 1.00 81.88 117 SER A O 1
ATOM 1011 N N . ASN A 1 118 ? -23.025 4.048 4.112 1.00 79.25 118 ASN A N 1
ATOM 1012 C CA . ASN A 1 118 ? -23.959 3.408 5.033 1.00 79.25 118 ASN A CA 1
ATOM 1013 C C . ASN A 1 118 ? -23.499 1.984 5.370 1.00 79.25 118 ASN A C 1
ATOM 1015 O O . ASN A 1 118 ? -22.808 1.331 4.578 1.00 79.25 118 ASN A O 1
ATOM 1019 N N . SER A 1 119 ? -23.872 1.521 6.563 1.00 78.31 119 SER A N 1
ATOM 1020 C CA . SER A 1 119 ? -23.628 0.145 6.985 1.00 78.31 119 SER A CA 1
ATOM 1021 C C . SER A 1 119 ? -24.162 -0.829 5.940 1.00 78.31 119 SER A C 1
ATOM 1023 O O . SER A 1 119 ? -25.185 -0.581 5.303 1.00 78.31 119 SER A O 1
ATOM 1025 N N . TYR A 1 120 ? -23.445 -1.936 5.757 1.00 77.62 120 TYR A N 1
ATOM 1026 C CA . TYR A 1 120 ? -23.900 -2.999 4.875 1.00 77.62 120 TYR A CA 1
ATOM 1027 C C . TYR A 1 120 ? -25.267 -3.499 5.349 1.00 77.62 120 TYR A C 1
ATOM 1029 O O . TYR A 1 120 ? -25.377 -4.016 6.459 1.00 77.62 120 TYR A O 1
ATOM 1037 N N . LEU A 1 121 ? -26.280 -3.345 4.499 1.00 77.31 121 LEU A N 1
ATOM 1038 C CA . LEU A 1 121 ? -27.594 -3.938 4.704 1.00 77.31 121 LEU A CA 1
ATOM 1039 C C . LEU A 1 121 ? -27.590 -5.348 4.096 1.00 77.31 121 LEU A C 1
ATOM 1041 O O . LEU A 1 121 ? -27.257 -5.499 2.903 1.00 77.31 121 LEU A O 1
ATOM 1045 N N . PRO A 1 122 ? -27.918 -6.385 4.882 1.00 80.06 122 PRO A N 1
ATOM 1046 C CA . PRO A 1 122 ? -27.996 -7.747 4.379 1.00 80.06 122 PRO A CA 1
ATOM 1047 C C . PRO A 1 122 ? -29.101 -7.861 3.314 1.00 80.06 122 PRO A C 1
ATOM 1049 O O . PRO A 1 122 ? -30.043 -7.073 3.276 1.00 80.06 122 PRO A O 1
ATOM 1052 N N . LEU A 1 123 ? -28.924 -8.781 2.359 1.00 75.38 123 LEU A N 1
ATOM 1053 C CA . LEU A 1 123 ? -29.744 -8.851 1.135 1.00 75.38 123 LEU A CA 1
ATOM 1054 C C . LEU A 1 123 ? -31.241 -9.035 1.425 1.00 75.38 123 LEU A C 1
ATOM 1056 O O . LEU A 1 123 ? -32.070 -8.446 0.739 1.00 75.38 123 LEU A O 1
ATOM 1060 N N . ASN A 1 124 ? -31.561 -9.793 2.471 1.00 80.38 124 ASN A N 1
ATOM 1061 C CA . ASN A 1 124 ? -32.919 -10.011 2.965 1.00 80.38 124 ASN A CA 1
ATOM 1062 C C . ASN A 1 124 ? -33.624 -8.705 3.375 1.00 80.38 124 ASN A C 1
ATOM 1064 O O . ASN A 1 124 ? -34.810 -8.548 3.115 1.00 80.38 124 ASN A O 1
ATOM 1068 N N . GLU A 1 125 ? -32.902 -7.739 3.943 1.00 74.88 125 GLU A N 1
ATOM 1069 C CA . GLU A 1 125 ? -33.471 -6.468 4.409 1.00 74.88 125 GLU A CA 1
ATOM 1070 C C . GLU A 1 125 ? -33.613 -5.417 3.292 1.00 74.88 125 GLU A C 1
ATOM 1072 O O . GLU A 1 125 ? -34.342 -4.437 3.448 1.00 74.88 125 GLU A O 1
ATOM 1077 N N . ARG A 1 126 ? -32.964 -5.610 2.133 1.00 68.62 126 ARG A N 1
ATOM 1078 C CA . ARG A 1 126 ? -33.005 -4.638 1.021 1.00 68.62 126 ARG A CA 1
ATOM 1079 C C . ARG A 1 126 ? -34.350 -4.587 0.299 1.00 68.62 126 ARG A C 1
ATOM 1081 O O . ARG A 1 126 ? -34.726 -3.523 -0.187 1.00 68.62 126 ARG A O 1
ATOM 1088 N N . HIS A 1 127 ? -35.088 -5.697 0.245 1.00 61.69 127 HIS A N 1
ATOM 1089 C CA . HIS A 1 127 ? -36.375 -5.768 -0.459 1.00 61.69 127 HIS A CA 1
ATOM 1090 C C . HIS A 1 127 ? -37.417 -4.794 0.122 1.00 61.69 127 HIS A C 1
ATOM 1092 O O . HIS A 1 127 ? -38.116 -4.103 -0.623 1.00 61.69 127 HIS A O 1
ATOM 1098 N N . HIS A 1 128 ? -37.437 -4.642 1.448 1.00 58.66 128 HIS A N 1
ATOM 1099 C CA . HIS A 1 128 ? -38.334 -3.718 2.150 1.00 58.66 128 HIS A CA 1
ATOM 1100 C C . HIS A 1 128 ? -38.013 -2.237 1.879 1.00 58.66 128 HIS A C 1
ATOM 1102 O O . HIS A 1 128 ? -38.896 -1.388 1.965 1.00 58.66 128 HIS A O 1
ATOM 1108 N N . LEU A 1 129 ? -36.762 -1.924 1.519 1.00 57.72 129 LEU A N 1
ATOM 1109 C CA . LEU A 1 129 ? -36.317 -0.567 1.195 1.00 57.72 129 LEU A CA 1
ATOM 1110 C C . LEU A 1 129 ? -36.572 -0.194 -0.266 1.00 57.72 129 LEU A C 1
ATOM 1112 O O . LEU A 1 129 ? -36.894 0.960 -0.517 1.00 57.72 129 LEU A O 1
ATOM 1116 N N . SER A 1 130 ? -36.494 -1.142 -1.211 1.00 54.81 130 SER A N 1
ATOM 1117 C CA . SER A 1 130 ? -36.905 -0.875 -2.604 1.00 54.81 130 SER A CA 1
ATOM 1118 C C . SER A 1 130 ? -38.384 -0.500 -2.691 1.00 54.81 130 SER A C 1
ATOM 1120 O O . SER A 1 130 ? -38.724 0.492 -3.316 1.00 54.81 130 SER A O 1
ATOM 1122 N N . THR A 1 131 ? -39.233 -1.196 -1.926 1.00 55.34 131 THR A N 1
ATOM 1123 C CA . THR A 1 131 ? -40.671 -0.897 -1.863 1.00 55.34 131 THR A CA 1
ATOM 1124 C C . THR A 1 131 ? -40.928 0.488 -1.256 1.00 55.34 131 THR A C 1
ATOM 1126 O O . THR A 1 131 ? -41.799 1.206 -1.722 1.00 55.34 131 THR A O 1
ATOM 1129 N N . LYS A 1 132 ? -40.157 0.900 -0.237 1.00 52.41 132 LYS A N 1
ATOM 1130 C CA . LYS A 1 132 ? -40.282 2.240 0.364 1.00 52.41 132 LYS A CA 1
ATOM 1131 C C . LYS A 1 132 ? -39.761 3.361 -0.536 1.00 52.41 132 LYS A C 1
ATOM 1133 O O . LYS A 1 132 ? -40.391 4.404 -0.598 1.00 52.41 132 LYS A O 1
ATOM 1138 N N . LEU A 1 133 ? -38.640 3.152 -1.228 1.00 57.22 133 LEU A N 1
ATOM 1139 C CA . LEU A 1 133 ? -38.077 4.154 -2.138 1.00 57.22 133 LEU A CA 1
ATOM 1140 C C . LEU A 1 133 ? -38.959 4.363 -3.377 1.00 57.22 133 LEU A C 1
ATOM 1142 O O . LEU A 1 133 ? -39.104 5.505 -3.801 1.00 57.22 133 LEU A O 1
ATOM 1146 N N . ASP A 1 134 ? -39.583 3.302 -3.903 1.00 53.91 134 ASP A N 1
ATOM 1147 C CA . ASP A 1 134 ? -40.564 3.416 -4.991 1.00 53.91 134 ASP A CA 1
ATOM 1148 C C . ASP A 1 134 ? -41.829 4.157 -4.524 1.00 53.91 134 ASP A C 1
ATOM 1150 O O . ASP A 1 134 ? -42.259 5.099 -5.188 1.00 53.91 134 ASP A O 1
ATOM 1154 N N . VAL A 1 135 ? -42.364 3.823 -3.340 1.00 56.78 135 VAL A N 1
ATOM 1155 C CA . VAL A 1 135 ? -43.542 4.495 -2.750 1.00 56.78 135 VAL A CA 1
ATOM 1156 C C . VAL A 1 135 ? -43.283 5.978 -2.461 1.00 56.78 135 VAL A C 1
ATOM 1158 O O . VAL A 1 135 ? -44.128 6.819 -2.766 1.00 56.78 135 VAL A O 1
ATOM 1161 N N . ASP A 1 136 ? -42.107 6.322 -1.931 1.00 54.88 136 ASP A N 1
ATOM 1162 C CA . ASP A 1 136 ? -41.741 7.719 -1.690 1.00 54.88 136 ASP A CA 1
ATOM 1163 C C . ASP A 1 136 ? -41.535 8.458 -3.029 1.00 54.88 136 ASP A C 1
ATOM 1165 O O . ASP A 1 136 ? -42.004 9.584 -3.182 1.00 54.88 136 ASP A O 1
ATOM 1169 N N . SER A 1 137 ? -40.934 7.826 -4.047 1.00 56.34 137 SER A N 1
ATOM 1170 C CA . SER A 1 137 ? -40.737 8.434 -5.376 1.00 56.34 137 SER A CA 1
ATOM 1171 C C . SER A 1 137 ? -42.035 8.706 -6.145 1.00 56.34 137 SER A C 1
ATOM 1173 O O . SER A 1 137 ? -42.142 9.752 -6.788 1.00 56.34 137 SER A O 1
ATOM 1175 N N . GLU A 1 138 ? -43.047 7.838 -6.033 1.00 54.94 138 GLU A N 1
ATOM 1176 C CA . GLU A 1 138 ? -44.363 8.089 -6.631 1.00 54.94 138 GLU A CA 1
ATOM 1177 C C . GLU A 1 138 ? -45.096 9.251 -5.956 1.00 54.94 138 GLU A C 1
ATOM 1179 O O . GLU A 1 138 ? -45.778 10.012 -6.646 1.00 54.94 138 GLU A O 1
ATOM 1184 N N . SER A 1 139 ? -44.911 9.449 -4.644 1.00 53.31 139 SER A N 1
ATOM 1185 C CA . SER A 1 139 ? -45.499 10.589 -3.926 1.00 53.31 139 SER A CA 1
ATOM 1186 C C . SER A 1 139 ? -44.914 11.935 -4.376 1.00 53.31 139 SER A C 1
ATOM 1188 O O . SER A 1 139 ? -45.662 12.879 -4.624 1.00 53.31 139 SER A O 1
ATOM 1190 N N . TYR A 1 140 ? -43.599 12.005 -4.621 1.00 50.28 140 TYR A N 1
ATOM 1191 C CA . TYR A 1 140 ? -42.960 13.203 -5.181 1.00 50.28 140 TYR A CA 1
ATOM 1192 C C . TYR A 1 140 ? -43.395 13.490 -6.626 1.00 50.28 140 TYR A C 1
ATOM 1194 O O . TYR A 1 140 ? -43.526 14.657 -7.005 1.00 50.28 140 TYR A O 1
ATOM 1202 N N . LEU A 1 141 ? -43.632 12.451 -7.439 1.00 52.00 141 LEU A N 1
ATOM 1203 C CA . LEU A 1 141 ? -44.106 12.599 -8.823 1.00 52.00 141 LEU A CA 1
ATOM 1204 C C . LEU A 1 141 ? -45.581 13.020 -8.902 1.00 52.00 141 LEU A C 1
ATOM 1206 O O . LEU A 1 141 ? -45.938 13.823 -9.763 1.00 52.00 141 LEU A O 1
ATOM 1210 N N . THR A 1 142 ? -46.439 12.537 -8.000 1.00 53.72 142 THR A N 1
ATOM 1211 C CA . THR A 1 142 ? -47.851 12.960 -7.953 1.00 53.72 142 THR A CA 1
ATOM 1212 C C . THR A 1 142 ? -48.007 14.397 -7.461 1.00 53.72 142 THR A C 1
ATOM 1214 O O . THR A 1 142 ? -48.837 15.131 -7.996 1.00 53.72 142 THR A O 1
ATOM 1217 N N . GLU A 1 143 ? -47.169 14.836 -6.522 1.00 49.88 143 GLU A N 1
ATOM 1218 C CA . GLU A 1 143 ? -47.175 16.214 -6.020 1.00 49.88 143 GLU A CA 1
ATOM 1219 C C . GLU A 1 143 ? -46.639 17.217 -7.064 1.00 49.88 143 GLU A C 1
ATOM 1221 O O . GLU A 1 143 ? -47.166 18.320 -7.194 1.00 49.88 143 GLU A O 1
ATOM 1226 N N . THR A 1 144 ? -45.659 16.829 -7.893 1.00 48.09 144 THR A N 1
ATOM 1227 C CA . THR A 1 144 ? -45.136 17.695 -8.972 1.00 48.09 144 THR A CA 1
ATOM 1228 C C . THR A 1 144 ? -46.032 17.762 -10.211 1.00 48.09 144 THR A C 1
ATOM 1230 O O . THR A 1 144 ? -46.096 18.814 -10.848 1.00 48.09 144 THR A O 1
ATOM 1233 N N . LEU A 1 145 ? -46.771 16.698 -10.546 1.00 47.56 145 LEU A N 1
ATOM 1234 C CA . LEU A 1 145 ? -47.700 16.697 -11.686 1.00 47.56 145 LEU A CA 1
ATOM 1235 C C . LEU A 1 145 ? -48.971 17.534 -11.454 1.00 47.56 145 LEU A C 1
ATOM 1237 O O . LEU A 1 145 ? -49.607 17.931 -12.426 1.00 47.56 145 LEU A O 1
ATOM 1241 N N . GLN A 1 146 ? -49.326 17.857 -10.206 1.00 47.91 146 GLN A N 1
ATOM 1242 C CA . GLN A 1 146 ? -50.440 18.769 -9.903 1.00 47.91 146 GLN A CA 1
ATOM 1243 C C . GLN A 1 146 ? -50.078 20.261 -10.035 1.00 47.91 146 GLN A C 1
ATOM 1245 O O . GLN A 1 146 ? -50.973 21.103 -10.052 1.00 47.91 146 GLN A O 1
ATOM 1250 N N . ILE A 1 147 ? -48.788 20.605 -10.140 1.00 51.81 147 ILE A N 1
ATOM 1251 C CA . ILE A 1 147 ? -48.305 21.999 -10.110 1.00 51.81 147 ILE A CA 1
ATOM 1252 C C . ILE A 1 147 ? -48.102 22.581 -11.524 1.00 51.81 147 ILE A C 1
ATOM 1254 O O . ILE A 1 147 ? -47.971 23.793 -11.674 1.00 51.81 147 ILE A O 1
ATOM 1258 N N . ILE A 1 148 ? -48.113 21.759 -12.578 1.00 45.16 148 ILE A N 1
ATOM 1259 C CA . ILE A 1 148 ? -47.883 22.213 -13.960 1.00 45.16 148 ILE A CA 1
ATOM 1260 C C . ILE A 1 148 ? -49.235 22.560 -14.617 1.00 45.16 148 ILE A C 1
ATOM 1262 O O . ILE A 1 148 ? -50.024 21.647 -14.872 1.00 45.16 148 ILE A O 1
ATOM 1266 N N . PRO A 1 149 ? -49.539 23.839 -14.926 1.00 46.94 149 PRO A N 1
ATOM 1267 C CA . PRO A 1 149 ? -50.744 24.186 -15.671 1.00 46.94 149 PRO A CA 1
ATOM 1268 C C . PRO A 1 149 ? -50.630 23.644 -17.097 1.00 46.94 149 PRO A C 1
ATOM 1270 O O . PRO A 1 149 ? -49.607 23.815 -17.759 1.00 46.94 149 PRO A O 1
ATOM 1273 N N . SER A 1 150 ? -51.686 22.988 -17.568 1.00 53.53 150 SER A N 1
ATOM 1274 C CA . SER A 1 150 ? -51.780 22.439 -18.917 1.00 53.53 150 SER A CA 1
ATOM 1275 C C . SER A 1 150 ? -51.779 23.553 -19.971 1.00 53.53 150 SER A C 1
ATOM 1277 O O . SER A 1 150 ? -52.830 24.121 -20.273 1.00 53.53 150 SER A O 1
ATOM 1279 N N . GLU A 1 151 ? -50.627 23.858 -20.564 1.00 44.78 151 GLU A N 1
ATOM 1280 C CA . GLU A 1 151 ? -50.589 24.614 -21.817 1.00 44.78 151 GLU A CA 1
ATOM 1281 C C . GLU A 1 151 ? -51.028 23.698 -22.969 1.00 44.78 151 GLU A C 1
ATOM 1283 O O . GLU A 1 151 ? -50.352 22.741 -23.345 1.00 44.78 151 GLU A O 1
ATOM 1288 N N . GLN A 1 152 ? -52.228 23.973 -23.484 1.00 41.88 152 GLN A N 1
ATOM 1289 C CA . GLN A 1 152 ? -52.768 23.399 -24.715 1.00 41.88 152 GLN A CA 1
ATOM 1290 C C . GLN A 1 152 ? -52.149 24.136 -25.916 1.00 41.88 152 GLN A C 1
ATOM 1292 O O . GLN A 1 152 ? -52.163 25.369 -25.919 1.00 41.88 152 GLN A O 1
ATOM 1297 N N . PRO A 1 153 ? -51.637 23.436 -26.942 1.00 42.72 153 PRO A N 1
ATOM 1298 C CA . PRO A 1 153 ? -51.106 24.094 -28.127 1.00 42.72 153 PRO A CA 1
ATOM 1299 C C . PRO A 1 153 ? -52.253 24.528 -29.056 1.00 42.72 153 PRO A C 1
ATOM 1301 O O . PRO A 1 153 ? -53.160 23.738 -29.327 1.00 42.72 153 PRO A O 1
ATOM 1304 N N . GLN A 1 154 ? -52.204 25.780 -29.524 1.00 42.00 154 GLN A N 1
ATOM 1305 C CA . GLN A 1 154 ? -52.958 26.263 -30.691 1.00 42.00 154 GLN A CA 1
ATOM 1306 C C . GLN A 1 154 ? -52.183 25.986 -31.978 1.00 42.00 154 GLN A C 1
ATOM 1308 O O . GLN A 1 154 ? -50.938 26.129 -31.948 1.00 42.00 154 GLN A O 1
#

Foldseek 3Di:
DVVVVCVVVVHDDDDDPPDDDDDDDDDDPVVVLVVLLQVLLQLLLVLVVCCVPVVPCVSVCCLPPVVVVVLVVVVVCVVVVNDPDDPVSSVSSVNSNVCNVVVNVVVVVVCVVPPDDDDDDPPVRVVVVVVVVVVVVVVVVVVVVVPDPDDDDD

Organism: NCBI:txid2982496

Sequence (154 aa):
YMFYKVLKAGYTICYQADAYVWHKHRSTMAALYKQ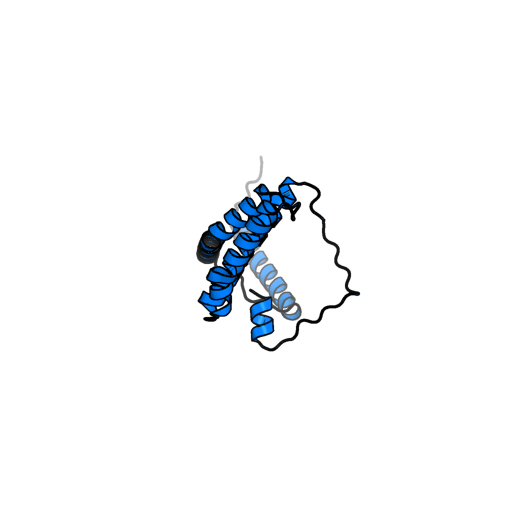IYDYSRGGVAYHLTTWLHDSDWRGLRRIAVEIPKVFCWHIKEKLRRRSNYPLFLIWLEFKGYLAGPWAYWCSHRRVKKLGKSNSYLPLNERHHLSTKLDVDSESYLTETLQIIPSEQPQ

Solvent-accessible surface area (backbone atoms only — not comparable to full-atom values): 9140 Å² total; per-residue (Å²): 106,68,67,57,54,45,48,73,72,72,52,84,89,81,87,63,88,88,65,84,76,95,72,87,77,78,91,44,71,70,54,49,53,51,47,50,22,50,50,33,17,47,52,42,25,45,25,52,48,43,27,75,75,66,68,37,60,67,34,50,47,40,59,74,47,53,50,56,50,49,54,54,47,55,53,50,35,42,77,68,70,75,44,90,73,57,69,68,57,58,50,39,33,51,52,1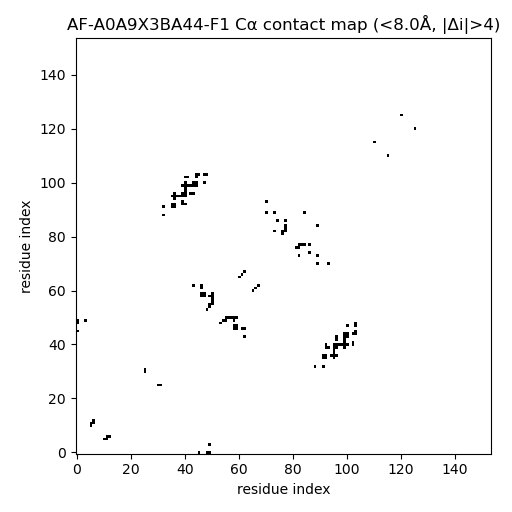4,40,68,43,1,63,56,49,37,50,53,49,52,54,48,41,71,73,74,47,78,82,78,79,88,74,56,76,84,63,47,61,67,48,55,56,48,53,52,56,52,50,52,52,57,51,56,61,54,64,73,71,61,80,85,82,76,86,130

Mean predicted aligned error: 11.61 Å

pLDDT: mean 82.11, std 15.17, range [41.88, 96.19]

Radius of gyration: 25.31 Å; Cα contacts (8 Å, |Δi|>4): 83; chains: 1; bounding box: 80×51×48 Å

Nearest PDB structures (foldseek):
  8s9s-assembly1_4  TM=2.139E-01  e=3.344E+00  Homo sapiens

Secondary structure (DSSP, 8-state):
-HHHHHHHTT------TT-----PPP-SHHHHHHHHHHHHHHHHHHHHHHHHHH--HHHHHIIIIIHHHHHHHHHHHHHTT-----HHHHHHHHHHHHHHHHHHHHHHHHHHHH-PPPPPPPHHHHHHHHHHHHHHHHHHHHHHHTSS------